Protein AF-A0A699UGS7-F1 (afdb_monomer)

Sequence (107 aa):
MAARAEGNAAEQNGNQIRCYNCRGVGHYARNCTVRPRRKDAAYLQTQLLIAQKEEARIQLQYTELLEPIPESHQVSQNNNDVISEDTSVEQGGETVEQHPTNFEETR

Structure (mmCIF, N/CA/C/O backbone):
data_AF-A0A699UGS7-F1
#
_entry.id   AF-A0A699UGS7-F1
#
loop_
_atom_site.group_PDB
_atom_site.id
_atom_site.type_symbol
_atom_site.label_atom_id
_atom_site.label_alt_id
_atom_site.label_comp_id
_atom_site.label_asym_id
_atom_site.label_entity_id
_atom_site.label_seq_id
_atom_site.pdbx_PDB_ins_code
_atom_site.Cartn_x
_atom_site.Cartn_y
_atom_site.Cartn_z
_atom_site.occupancy
_atom_site.B_iso_or_equiv
_atom_site.auth_seq_id
_atom_site.auth_comp_id
_atom_site.auth_asym_id
_atom_site.auth_atom_id
_atom_site.pdbx_PDB_model_num
ATOM 1 N N . MET A 1 1 ? 58.272 -11.189 2.547 1.00 41.91 1 MET A N 1
ATOM 2 C CA . MET A 1 1 ? 56.925 -11.801 2.545 1.00 41.91 1 MET A CA 1
ATOM 3 C C . MET A 1 1 ? 55.907 -10.683 2.429 1.00 41.91 1 MET A C 1
ATOM 5 O O . MET A 1 1 ? 55.789 -9.902 3.360 1.00 41.91 1 MET A O 1
ATOM 9 N N . ALA A 1 2 ? 55.259 -10.537 1.272 1.00 40.84 2 ALA A N 1
ATOM 10 C CA . ALA A 1 2 ? 54.208 -9.541 1.085 1.00 40.84 2 ALA A CA 1
ATOM 11 C C . ALA A 1 2 ? 52.888 -10.117 1.614 1.00 40.84 2 ALA A C 1
ATOM 13 O O . ALA A 1 2 ? 52.435 -11.157 1.134 1.00 40.84 2 ALA A O 1
ATOM 14 N N . ALA A 1 3 ? 52.315 -9.475 2.631 1.00 56.62 3 ALA A N 1
ATOM 15 C CA . ALA A 1 3 ? 50.996 -9.815 3.144 1.00 56.62 3 ALA A CA 1
ATOM 16 C C . ALA A 1 3 ? 49.949 -9.517 2.062 1.00 56.62 3 ALA A C 1
ATOM 18 O O . ALA A 1 3 ? 49.869 -8.396 1.559 1.00 56.62 3 ALA A O 1
ATOM 19 N N . ARG A 1 4 ? 49.163 -10.527 1.680 1.00 54.88 4 ARG A N 1
ATOM 20 C CA . ARG A 1 4 ? 47.995 -10.330 0.820 1.00 54.88 4 ARG A CA 1
ATOM 21 C C . ARG A 1 4 ? 46.882 -9.719 1.666 1.00 54.88 4 ARG A C 1
ATOM 23 O O . ARG A 1 4 ? 46.363 -10.374 2.563 1.00 54.88 4 ARG A O 1
ATOM 30 N N . ALA A 1 5 ? 46.527 -8.469 1.383 1.00 61.81 5 ALA A N 1
ATOM 31 C CA . ALA A 1 5 ? 45.250 -7.912 1.802 1.00 61.81 5 ALA A CA 1
ATOM 32 C C . ALA A 1 5 ? 44.180 -8.433 0.833 1.00 61.81 5 ALA A C 1
ATOM 34 O O . ALA A 1 5 ? 43.926 -7.838 -0.213 1.00 61.81 5 ALA A O 1
ATOM 35 N N . GLU A 1 6 ? 43.605 -9.591 1.149 1.00 57.25 6 GLU A N 1
ATOM 36 C CA . GLU A 1 6 ? 42.428 -10.101 0.452 1.00 57.25 6 GLU 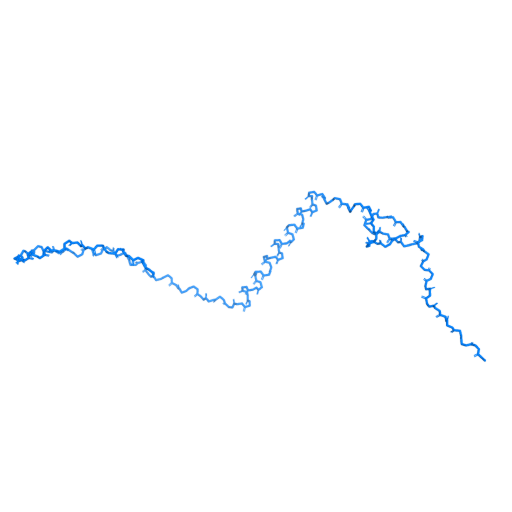A CA 1
ATOM 37 C C . GLU A 1 6 ? 41.223 -9.297 0.940 1.00 57.25 6 GLU A C 1
ATOM 39 O O . GLU A 1 6 ? 40.663 -9.526 2.012 1.00 57.25 6 GLU A O 1
ATOM 44 N N . GLY A 1 7 ? 40.876 -8.259 0.179 1.00 55.69 7 GLY A N 1
ATOM 45 C CA . GLY A 1 7 ? 39.609 -7.574 0.354 1.00 55.69 7 GLY A CA 1
ATOM 46 C C . GLY A 1 7 ? 38.479 -8.578 0.151 1.00 55.69 7 GLY A C 1
ATOM 47 O O . GLY A 1 7 ? 38.422 -9.242 -0.881 1.00 55.69 7 GLY A O 1
ATOM 48 N N . ASN A 1 8 ? 37.561 -8.656 1.114 1.00 62.12 8 ASN A N 1
ATOM 49 C CA . ASN A 1 8 ? 36.287 -9.365 0.987 1.00 62.12 8 ASN A CA 1
ATOM 50 C C . ASN A 1 8 ? 35.375 -8.610 0.007 1.00 62.12 8 ASN A C 1
ATOM 52 O O . ASN A 1 8 ? 34.294 -8.144 0.365 1.00 62.12 8 ASN A O 1
ATOM 56 N N . ALA A 1 9 ? 35.817 -8.430 -1.234 1.00 57.53 9 ALA A N 1
ATOM 57 C CA . ALA A 1 9 ? 34.933 -8.093 -2.325 1.00 57.53 9 ALA A CA 1
ATOM 58 C C . ALA A 1 9 ? 34.179 -9.381 -2.647 1.00 57.53 9 ALA A C 1
ATOM 60 O O . ALA A 1 9 ? 34.515 -10.094 -3.588 1.00 57.53 9 ALA A O 1
ATOM 61 N N . ALA A 1 10 ? 33.173 -9.701 -1.820 1.00 57.53 10 ALA A N 1
ATOM 62 C CA . ALA A 1 10 ? 32.069 -10.511 -2.293 1.00 57.53 10 ALA A CA 1
ATOM 63 C C . ALA A 1 10 ? 31.658 -9.845 -3.599 1.00 57.53 10 ALA A C 1
ATOM 65 O O . ALA A 1 10 ? 31.260 -8.677 -3.601 1.00 57.53 10 ALA A O 1
ATOM 66 N N . GLU A 1 11 ? 31.907 -10.551 -4.689 1.00 56.03 11 GLU A N 1
ATOM 67 C CA . GLU A 1 11 ? 31.634 -10.165 -6.055 1.00 56.03 11 GLU A CA 1
ATOM 68 C C . GLU A 1 11 ? 30.111 -10.072 -6.170 1.00 56.03 11 GLU A C 1
ATOM 70 O O . GLU A 1 11 ? 29.439 -10.954 -6.683 1.00 56.03 11 GLU A O 1
ATOM 75 N N . GLN A 1 12 ? 29.531 -9.036 -5.561 1.00 62.41 12 GLN A N 1
ATOM 76 C CA . GLN A 1 12 ? 28.138 -8.665 -5.690 1.00 62.41 12 GLN A CA 1
ATOM 77 C C . GLN A 1 12 ? 28.067 -8.077 -7.087 1.00 62.41 12 GLN A C 1
ATOM 79 O O . GLN A 1 12 ? 28.124 -6.863 -7.278 1.00 62.41 12 GLN A O 1
ATOM 84 N N . ASN A 1 13 ? 28.056 -8.968 -8.073 1.00 64.38 13 ASN A N 1
ATOM 85 C CA . ASN A 1 13 ? 27.673 -8.716 -9.440 1.00 64.38 13 ASN A CA 1
ATOM 86 C C . ASN A 1 13 ? 26.444 -7.808 -9.360 1.00 64.38 13 ASN A C 1
ATOM 88 O O . ASN A 1 13 ? 25.351 -8.257 -9.027 1.00 64.38 13 ASN A O 1
ATOM 92 N N . GLY A 1 14 ? 26.637 -6.500 -9.585 1.00 62.28 14 GLY A N 1
ATOM 93 C CA . GLY A 1 14 ? 25.580 -5.495 -9.423 1.00 62.28 14 GLY A CA 1
ATOM 94 C C . GLY A 1 14 ? 24.331 -5.901 -10.202 1.00 62.28 14 GLY A C 1
ATOM 95 O O . GLY A 1 14 ? 23.212 -5.745 -9.726 1.00 62.28 14 GLY A O 1
ATOM 96 N N . ASN A 1 15 ? 24.549 -6.589 -11.325 1.00 67.69 15 ASN A N 1
ATOM 97 C CA . ASN A 1 15 ? 23.557 -7.194 -12.207 1.00 67.69 15 ASN A CA 1
ATOM 98 C C . ASN A 1 15 ? 22.677 -8.285 -11.555 1.00 67.69 15 ASN A C 1
ATOM 100 O O . ASN A 1 15 ? 21.608 -8.573 -12.085 1.00 67.69 15 ASN A O 1
ATOM 104 N N . GLN A 1 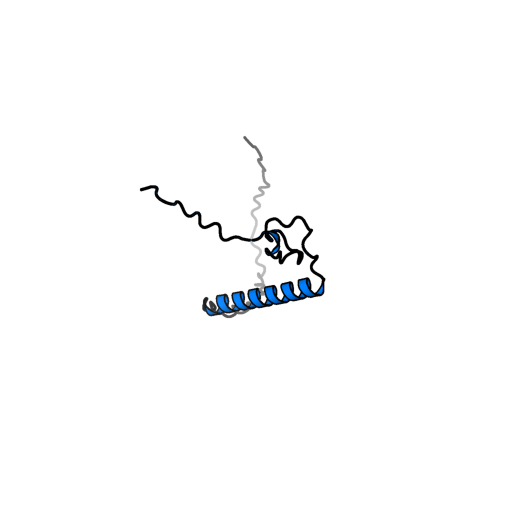16 ? 23.079 -8.887 -10.430 1.00 77.75 16 GLN A N 1
ATOM 105 C CA . GLN A 1 16 ? 22.291 -9.866 -9.666 1.00 77.75 16 GLN A CA 1
ATOM 106 C C . GLN A 1 16 ? 21.523 -9.237 -8.489 1.00 77.75 16 GLN A C 1
ATOM 108 O O . GLN A 1 16 ? 20.577 -9.850 -7.986 1.00 77.75 16 GLN A O 1
ATOM 113 N N . ILE A 1 17 ? 21.858 -8.011 -8.064 1.00 87.19 17 ILE A N 1
ATOM 114 C CA . ILE A 1 17 ? 21.177 -7.348 -6.940 1.00 87.19 17 ILE A CA 1
ATOM 115 C C . ILE A 1 17 ? 19.724 -7.061 -7.331 1.00 87.19 17 ILE A C 1
ATOM 117 O O . ILE A 1 17 ? 19.459 -6.206 -8.176 1.00 87.19 17 ILE A O 1
ATOM 121 N N . ARG A 1 18 ? 18.777 -7.775 -6.710 1.00 89.94 18 ARG A N 1
ATOM 122 C CA . ARG A 1 18 ? 17.334 -7.600 -6.927 1.00 89.94 18 ARG A CA 1
ATOM 123 C C . ARG A 1 18 ? 16.782 -6.463 -6.070 1.00 89.94 18 ARG A C 1
ATOM 125 O O . ARG A 1 18 ? 16.956 -6.435 -4.853 1.00 89.94 18 ARG A O 1
ATOM 132 N N . CYS A 1 19 ? 16.029 -5.572 -6.699 1.00 90.62 19 CYS A N 1
ATOM 133 C CA . CYS A 1 19 ? 15.268 -4.528 -6.035 1.00 90.62 19 CYS A CA 1
ATOM 134 C C . CYS A 1 19 ? 13.821 -4.980 -5.822 1.00 90.62 19 CYS A C 1
ATOM 136 O O . CYS A 1 19 ? 13.051 -5.103 -6.772 1.00 90.62 19 CYS A O 1
ATOM 138 N N . TYR A 1 20 ? 13.411 -5.176 -4.570 1.00 87.12 20 TYR A N 1
ATOM 139 C CA . TYR A 1 20 ? 12.044 -5.607 -4.244 1.00 87.12 20 TYR A CA 1
ATOM 140 C C . TYR A 1 20 ? 10.989 -4.508 -4.449 1.00 87.12 20 TYR A C 1
ATOM 142 O O . TYR A 1 20 ? 9.819 -4.817 -4.666 1.00 87.12 20 TYR A O 1
ATOM 150 N N . ASN A 1 21 ? 11.402 -3.235 -4.453 1.00 87.81 21 ASN A N 1
ATOM 151 C CA . ASN A 1 21 ? 10.495 -2.097 -4.629 1.00 87.81 21 ASN A CA 1
ATOM 152 C C . ASN A 1 21 ? 9.953 -2.007 -6.065 1.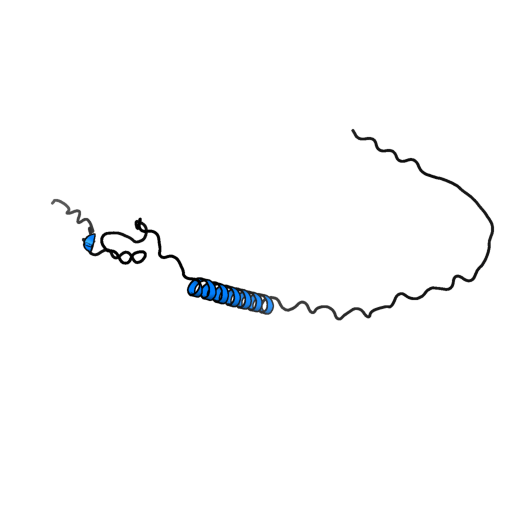00 87.81 21 ASN A C 1
ATOM 154 O O . ASN A 1 21 ? 8.764 -1.755 -6.260 1.00 87.81 21 ASN A O 1
ATOM 158 N N . CYS A 1 22 ? 10.807 -2.239 -7.070 1.00 88.12 22 CYS A N 1
ATOM 159 C CA . CYS A 1 22 ? 10.435 -2.160 -8.489 1.00 88.12 22 CYS A CA 1
ATOM 160 C C . CYS A 1 22 ? 10.523 -3.495 -9.245 1.00 88.12 22 CYS A C 1
ATOM 162 O O . CYS A 1 22 ? 10.126 -3.555 -10.405 1.00 88.12 22 CYS A O 1
ATOM 164 N N . ARG A 1 23 ? 11.003 -4.566 -8.596 1.00 89.00 23 ARG A N 1
ATOM 165 C CA . ARG A 1 23 ? 11.328 -5.876 -9.199 1.00 89.00 23 ARG A CA 1
ATOM 166 C C . ARG A 1 23 ? 12.439 -5.824 -10.261 1.00 89.00 23 ARG A C 1
ATOM 168 O O . ARG A 1 23 ? 12.554 -6.745 -11.062 1.00 89.00 23 ARG A O 1
ATOM 175 N N . GLY A 1 24 ? 13.247 -4.763 -10.268 1.00 89.00 24 GLY A N 1
ATOM 176 C CA . GLY A 1 24 ? 14.410 -4.613 -11.146 1.00 89.00 24 GLY A CA 1
ATOM 177 C C . GLY A 1 24 ? 15.664 -5.304 -10.606 1.00 89.00 24 GLY A C 1
ATOM 178 O O . GLY A 1 24 ? 15.687 -5.776 -9.470 1.00 89.00 24 GLY A O 1
ATOM 179 N N . VAL A 1 25 ? 16.720 -5.330 -11.417 1.00 91.31 25 VAL A N 1
ATOM 180 C CA . VAL A 1 25 ? 18.069 -5.770 -11.021 1.00 91.31 25 VAL A CA 1
ATOM 181 C C . VAL A 1 25 ? 19.055 -4.593 -11.080 1.00 91.31 25 VAL A C 1
ATOM 183 O O . VAL A 1 25 ? 18.677 -3.504 -11.519 1.00 91.31 25 VAL A O 1
ATOM 186 N N . GLY A 1 26 ? 20.300 -4.757 -10.628 1.00 90.31 26 GLY A N 1
ATOM 187 C CA . GLY A 1 26 ? 21.331 -3.717 -10.760 1.00 90.31 26 GLY A CA 1
ATOM 188 C C . GLY A 1 26 ? 21.535 -2.833 -9.527 1.00 90.31 26 GLY A C 1
ATOM 189 O O . GLY A 1 26 ? 22.518 -2.101 -9.467 1.00 90.31 26 GLY A O 1
ATOM 190 N N . HIS A 1 27 ? 20.607 -2.836 -8.562 1.00 91.06 27 HIS A N 1
ATOM 191 C CA . HIS A 1 27 ? 20.598 -1.844 -7.482 1.00 91.06 27 HIS A CA 1
ATOM 192 C C . HIS A 1 27 ? 19.885 -2.317 -6.212 1.00 91.06 27 HIS A C 1
ATOM 194 O O . HIS A 1 27 ? 18.938 -3.102 -6.246 1.00 91.06 27 HIS A O 1
ATOM 200 N N . TYR A 1 28 ? 20.303 -1.760 -5.074 1.00 88.81 28 TYR A N 1
ATOM 201 C CA . TYR A 1 28 ? 19.621 -1.955 -3.797 1.00 88.81 28 TYR A CA 1
ATOM 202 C C . TYR A 1 28 ? 18.265 -1.246 -3.765 1.00 88.81 28 TYR A C 1
ATOM 204 O O . TYR A 1 28 ? 18.125 -0.137 -4.277 1.00 88.81 28 TYR A O 1
ATOM 212 N N . ALA A 1 29 ? 17.301 -1.821 -3.040 1.00 89.38 29 ALA A N 1
ATOM 213 C CA . ALA A 1 29 ? 15.980 -1.223 -2.837 1.00 89.38 29 ALA A CA 1
ATOM 214 C C . ALA A 1 29 ? 16.035 0.208 -2.260 1.00 89.38 29 ALA A C 1
ATOM 216 O O . ALA A 1 29 ? 15.258 1.060 -2.686 1.00 89.38 29 ALA A O 1
ATOM 217 N N . ARG A 1 30 ? 16.996 0.495 -1.364 1.00 89.25 30 ARG A N 1
ATOM 218 C CA . ARG A 1 30 ? 17.242 1.843 -0.805 1.00 89.25 30 ARG A CA 1
ATOM 219 C C . ARG A 1 30 ? 17.694 2.886 -1.838 1.00 89.25 30 ARG A C 1
ATOM 221 O O . ARG A 1 30 ? 17.479 4.068 -1.624 1.00 89.25 30 ARG A O 1
ATOM 228 N N . ASN A 1 31 ? 18.287 2.444 -2.948 1.00 91.19 31 ASN A N 1
ATOM 229 C CA . ASN A 1 31 ? 18.757 3.300 -4.044 1.00 91.19 31 ASN A CA 1
ATOM 230 C C . ASN A 1 31 ? 17.758 3.320 -5.215 1.00 91.19 31 ASN A C 1
ATOM 232 O O . ASN A 1 31 ? 18.087 3.788 -6.303 1.00 91.19 31 ASN A O 1
ATOM 236 N N . CYS A 1 32 ? 16.562 2.749 -5.041 1.00 89.62 32 CYS A N 1
ATOM 237 C CA . CYS A 1 32 ? 15.569 2.687 -6.100 1.00 89.62 32 CYS A CA 1
ATOM 238 C C . CYS A 1 32 ? 14.976 4.077 -6.351 1.00 89.62 32 CYS A C 1
ATOM 240 O O . CYS A 1 32 ? 14.341 4.656 -5.473 1.00 89.62 32 CYS A O 1
ATOM 242 N N . THR A 1 33 ? 15.155 4.590 -7.565 1.00 89.56 33 THR A N 1
ATOM 243 C CA . THR A 1 33 ? 14.585 5.872 -8.007 1.00 89.56 33 THR A CA 1
ATOM 244 C C . THR A 1 33 ? 13.187 5.718 -8.606 1.00 89.56 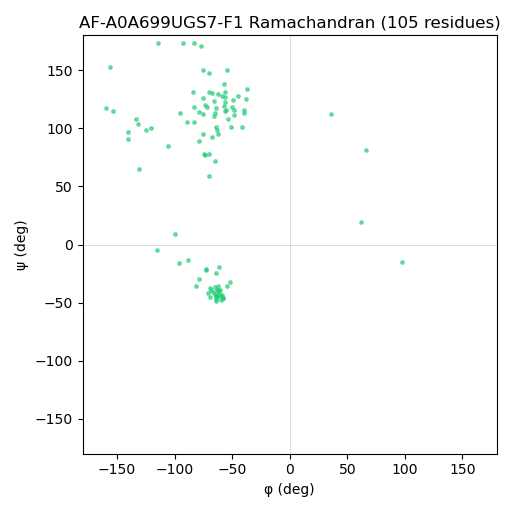33 THR A C 1
ATOM 246 O O . THR A 1 33 ? 12.470 6.702 -8.785 1.00 89.56 33 THR A O 1
ATOM 249 N N . VAL A 1 34 ? 12.771 4.481 -8.903 1.00 89.62 34 VAL A N 1
ATOM 250 C CA . VAL A 1 34 ? 11.418 4.185 -9.375 1.00 89.62 34 VAL A CA 1
ATOM 251 C C . VAL A 1 34 ? 10.441 4.445 -8.239 1.00 89.62 34 VAL A C 1
ATOM 253 O O . VAL A 1 34 ? 10.614 3.946 -7.125 1.00 89.62 34 VAL A O 1
ATOM 256 N N . ARG A 1 35 ? 9.377 5.196 -8.533 1.00 81.69 35 ARG A N 1
ATOM 257 C CA . ARG A 1 35 ? 8.333 5.470 -7.551 1.00 81.69 35 ARG A CA 1
ATOM 258 C C . ARG A 1 35 ? 7.759 4.147 -7.018 1.00 81.69 35 ARG A C 1
ATOM 260 O O . ARG A 1 35 ? 7.332 3.319 -7.829 1.00 81.69 35 ARG A O 1
ATOM 267 N N . PRO A 1 36 ? 7.717 3.941 -5.687 1.00 76.75 36 PRO A N 1
ATOM 268 C CA . PRO A 1 36 ? 7.152 2.733 -5.104 1.00 76.75 36 PRO A CA 1
ATOM 269 C C . PRO A 1 36 ? 5.723 2.500 -5.585 1.00 76.75 36 PRO A C 1
ATOM 271 O O . PRO A 1 36 ? 4.989 3.450 -5.888 1.00 76.75 36 PRO A O 1
ATOM 274 N N . ARG A 1 37 ? 5.319 1.228 -5.651 1.00 81.00 37 ARG A N 1
ATOM 275 C CA . ARG A 1 37 ? 3.974 0.879 -6.110 1.00 81.00 37 ARG A CA 1
ATOM 276 C C . ARG A 1 37 ? 2.927 1.586 -5.261 1.00 81.00 37 ARG A C 1
ATOM 278 O O . ARG A 1 37 ? 2.986 1.558 -4.031 1.00 81.00 37 ARG A O 1
ATOM 285 N N . ARG A 1 38 ? 1.970 2.226 -5.938 1.00 82.81 38 ARG A N 1
ATOM 286 C CA . ARG A 1 38 ? 0.803 2.789 -5.266 1.00 82.81 38 ARG A CA 1
ATOM 287 C C . ARG A 1 38 ? 0.039 1.638 -4.621 1.00 82.81 38 ARG A C 1
ATOM 289 O O . ARG A 1 38 ? -0.214 0.629 -5.272 1.00 82.81 38 ARG A O 1
ATOM 296 N N . LYS A 1 39 ? -0.275 1.795 -3.340 1.00 90.06 39 LYS A N 1
ATOM 297 C CA . LYS A 1 39 ? -1.151 0.884 -2.607 1.00 90.06 39 LYS A CA 1
ATOM 298 C C . LYS A 1 39 ? -2.571 1.077 -3.136 1.00 90.06 39 LYS A C 1
ATOM 300 O O . LYS A 1 39 ? -3.002 2.220 -3.289 1.00 90.06 39 LYS A O 1
ATOM 305 N N . ASP A 1 40 ? -3.250 -0.014 -3.465 1.00 93.06 40 ASP A N 1
ATOM 306 C CA . ASP A 1 40 ? -4.656 0.034 -3.859 1.00 93.06 40 ASP A CA 1
ATOM 307 C C . ASP A 1 40 ? -5.570 0.208 -2.633 1.00 93.06 40 ASP A C 1
ATOM 309 O O . ASP A 1 40 ? -5.130 0.148 -1.479 1.00 93.06 40 ASP A O 1
ATOM 313 N N . ALA A 1 41 ? -6.855 0.457 -2.888 1.00 95.88 41 ALA A N 1
ATOM 314 C CA . ALA A 1 41 ? -7.837 0.655 -1.829 1.00 95.88 41 ALA A CA 1
ATOM 315 C C . ALA A 1 41 ? -8.007 -0.595 -0.949 1.00 95.88 41 ALA A C 1
ATOM 317 O O . ALA A 1 41 ? -8.169 -0.462 0.259 1.00 95.88 41 ALA A O 1
ATOM 318 N N . ALA A 1 42 ? -7.913 -1.799 -1.521 1.00 96.94 42 ALA A N 1
ATOM 319 C CA . ALA A 1 42 ? -8.082 -3.053 -0.787 1.00 96.94 42 ALA A CA 1
ATOM 320 C C . ALA A 1 42 ? -6.951 -3.283 0.229 1.00 96.94 42 ALA A C 1
ATOM 322 O O . ALA A 1 42 ? -7.198 -3.681 1.370 1.00 96.94 42 ALA A O 1
ATOM 323 N N . TYR A 1 43 ? -5.714 -2.973 -0.153 1.00 95.88 43 TYR A N 1
ATOM 324 C CA . TYR A 1 43 ? -4.554 -3.017 0.724 1.00 95.88 43 TYR A CA 1
ATOM 325 C C . TYR A 1 43 ? -4.685 -1.998 1.857 1.00 95.88 43 TYR A C 1
ATOM 327 O O . TYR A 1 43 ? -4.459 -2.335 3.018 1.00 95.88 43 TYR A O 1
ATOM 335 N N . LEU A 1 44 ? -5.071 -0.758 1.537 1.00 95.50 44 LEU A N 1
ATOM 336 C CA . LEU A 1 44 ? -5.260 0.283 2.550 1.00 95.50 44 LEU A CA 1
ATOM 337 C C . LEU A 1 44 ? -6.376 -0.091 3.532 1.00 95.50 44 LEU A C 1
ATOM 339 O O . LEU A 1 44 ? -6.178 0.015 4.739 1.00 95.50 44 LEU A O 1
ATOM 343 N N . GLN A 1 45 ? -7.495 -0.608 3.024 1.00 97.75 45 GLN A N 1
ATOM 344 C CA . GLN A 1 45 ? -8.608 -1.082 3.841 1.00 97.75 45 GLN A CA 1
ATOM 345 C C . GLN A 1 45 ? -8.177 -2.213 4.781 1.00 97.75 45 GLN A C 1
ATOM 347 O O . GLN A 1 45 ? -8.509 -2.204 5.965 1.00 97.75 45 GLN A O 1
ATOM 352 N N . THR A 1 46 ? -7.399 -3.169 4.272 1.00 97.75 46 THR A N 1
ATOM 353 C CA . THR A 1 46 ? -6.895 -4.293 5.071 1.00 97.75 46 THR A CA 1
ATOM 354 C C . THR A 1 46 ? -5.953 -3.809 6.173 1.00 97.75 46 THR A C 1
ATOM 356 O O . THR A 1 46 ? -6.089 -4.227 7.319 1.00 97.75 46 THR A O 1
ATOM 359 N N . GLN A 1 47 ? -5.039 -2.885 5.860 1.00 97.25 47 GLN A N 1
ATOM 360 C CA . GLN A 1 47 ? -4.129 -2.305 6.851 1.00 97.25 47 GLN A CA 1
ATOM 361 C C . GLN A 1 47 ? -4.873 -1.560 7.964 1.00 97.25 47 GLN A C 1
ATOM 363 O O . GLN A 1 47 ? -4.497 -1.693 9.125 1.00 97.25 47 GLN A O 1
ATOM 368 N N . LEU A 1 48 ? -5.928 -0.812 7.627 1.00 97.81 48 LEU A N 1
ATOM 369 C CA . LEU A 1 48 ? -6.763 -0.132 8.621 1.00 97.81 48 LEU A CA 1
ATOM 370 C C . LEU A 1 48 ? -7.461 -1.131 9.543 1.00 97.81 48 LEU A C 1
ATOM 372 O O . LEU A 1 48 ? -7.431 -0.966 10.758 1.00 97.81 48 LEU A O 1
ATOM 376 N N . LEU A 1 49 ? -8.036 -2.193 8.977 1.00 98.00 49 LEU A N 1
ATOM 377 C CA . LEU A 1 49 ? -8.702 -3.227 9.765 1.00 98.00 49 LEU A CA 1
ATOM 378 C C . LEU A 1 49 ? -7.729 -3.946 10.711 1.00 98.00 49 LEU A C 1
ATOM 380 O O . LEU A 1 49 ? -8.088 -4.256 11.844 1.00 98.00 49 LEU A O 1
ATOM 384 N N . ILE A 1 50 ? -6.503 -4.218 10.253 1.00 98.06 50 ILE A N 1
ATOM 385 C CA . ILE A 1 50 ? -5.4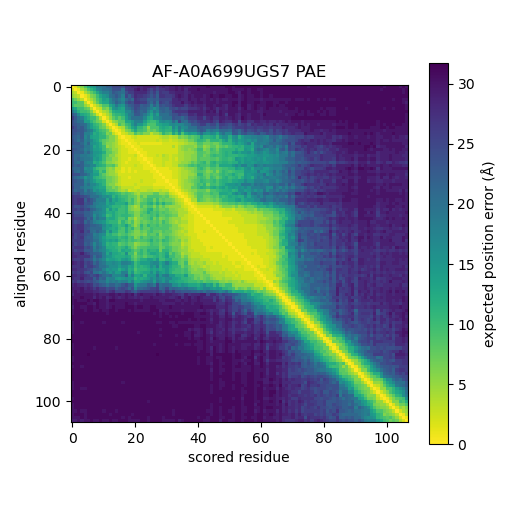56 -4.819 11.089 1.00 98.06 50 ILE A CA 1
ATOM 386 C C . ILE A 1 50 ? -5.083 -3.870 12.226 1.00 98.06 50 ILE A C 1
ATOM 388 O O . ILE A 1 50 ? -5.099 -4.298 13.375 1.00 98.06 50 ILE A O 1
ATOM 392 N N . ALA A 1 51 ? -4.832 -2.594 11.923 1.00 97.38 51 ALA A N 1
ATOM 393 C CA . ALA A 1 51 ? -4.500 -1.596 12.935 1.00 97.38 51 ALA A CA 1
ATOM 394 C C . ALA A 1 51 ? -5.606 -1.482 13.993 1.00 97.38 51 ALA A C 1
ATOM 396 O O . ALA A 1 51 ? -5.325 -1.564 15.177 1.00 97.38 51 ALA A O 1
ATOM 397 N N . GLN A 1 52 ? -6.875 -1.406 13.588 1.00 97.38 52 GLN A N 1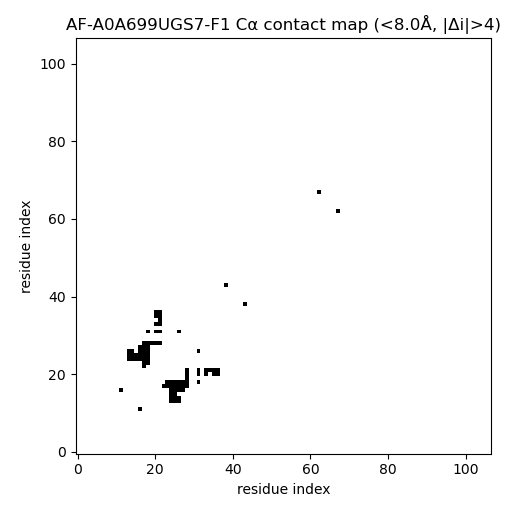
ATOM 398 C CA . GLN A 1 52 ? -8.001 -1.360 14.527 1.00 97.38 52 GLN A CA 1
ATOM 399 C C . GLN A 1 52 ? -8.082 -2.601 15.422 1.00 97.38 52 GLN A C 1
ATOM 401 O O . GLN A 1 52 ? -8.389 -2.489 16.605 1.00 97.38 52 GLN A O 1
ATOM 406 N N . LYS A 1 53 ? -7.813 -3.792 14.875 1.00 97.44 53 LYS A N 1
ATOM 407 C CA . LYS A 1 53 ? -7.789 -5.033 15.660 1.00 97.44 53 LYS A CA 1
ATOM 408 C C . LYS A 1 53 ? -6.612 -5.085 16.624 1.00 97.44 53 LYS A C 1
ATOM 410 O O . LYS A 1 53 ? -6.763 -5.613 17.719 1.00 97.44 53 LYS A O 1
ATOM 415 N N . GLU A 1 54 ? -5.457 -4.575 16.218 1.00 97.12 54 GLU A N 1
ATOM 416 C CA . GLU A 1 54 ? -4.277 -4.495 17.071 1.00 97.12 54 GLU A CA 1
ATOM 417 C C . GLU A 1 54 ? -4.483 -3.475 18.191 1.00 97.12 54 GLU A C 1
ATOM 419 O O . GLU A 1 54 ? -4.283 -3.821 19.347 1.00 97.12 54 GLU A O 1
ATOM 424 N N . GLU A 1 55 ? -5.020 -2.294 17.886 1.00 95.56 55 GLU A N 1
ATOM 425 C CA . GLU A 1 55 ? -5.435 -1.294 18.877 1.00 95.56 55 GLU A CA 1
ATOM 426 C C . GLU A 1 55 ? -6.472 -1.861 19.853 1.00 95.56 55 GLU A C 1
ATOM 428 O O . GLU A 1 55 ? -6.317 -1.731 21.062 1.00 95.56 55 GLU A O 1
ATOM 433 N N . ALA A 1 56 ? -7.503 -2.557 19.364 1.00 94.50 56 ALA A N 1
ATOM 434 C CA . ALA A 1 56 ? -8.491 -3.203 20.229 1.00 94.50 56 ALA A CA 1
ATOM 435 C C . ALA A 1 56 ? -7.859 -4.296 21.104 1.00 94.50 56 ALA A C 1
ATOM 437 O O . ALA A 1 56 ? -8.190 -4.422 22.280 1.00 94.50 56 ALA A O 1
ATOM 438 N N . ARG A 1 57 ? -6.918 -5.071 20.555 1.00 94.06 57 ARG A N 1
ATOM 439 C CA . ARG A 1 57 ? -6.168 -6.078 21.312 1.00 94.06 57 ARG A CA 1
ATOM 440 C C . ARG A 1 57 ? -5.287 -5.433 22.384 1.00 94.06 57 ARG A C 1
ATOM 442 O O . ARG A 1 57 ? -5.24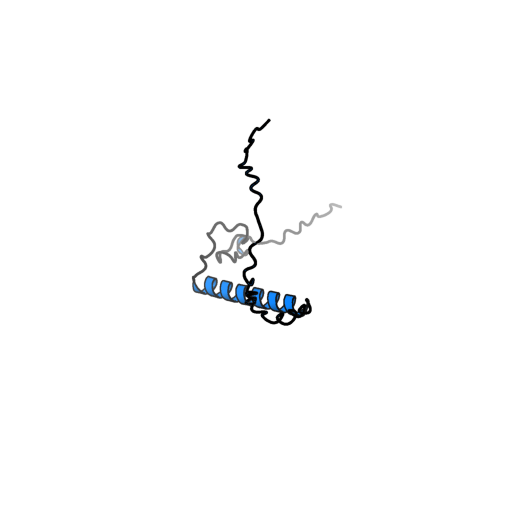3 -5.943 23.498 1.00 94.06 57 ARG A O 1
ATOM 449 N N . ILE A 1 58 ? -4.608 -4.335 22.061 1.00 94.69 58 ILE A N 1
ATOM 450 C CA . ILE A 1 58 ? -3.778 -3.570 22.997 1.00 94.69 58 ILE A CA 1
ATOM 451 C C . ILE A 1 58 ? -4.654 -2.972 24.102 1.00 94.69 58 ILE A C 1
ATOM 453 O O . ILE A 1 58 ? -4.304 -3.088 25.273 1.00 94.69 58 ILE A O 1
ATOM 457 N N . GLN A 1 59 ? -5.813 -2.402 23.758 1.00 92.38 59 GLN A N 1
ATOM 458 C CA . GLN A 1 59 ? -6.771 -1.888 24.738 1.00 92.38 59 GLN A CA 1
ATOM 459 C C . GLN A 1 59 ? -7.261 -2.984 25.683 1.00 92.38 59 GLN A C 1
ATOM 461 O O . GLN A 1 59 ? -7.210 -2.792 26.892 1.00 92.38 59 GLN A O 1
ATOM 466 N N . LEU A 1 60 ? -7.657 -4.148 25.158 1.00 88.88 60 LEU A N 1
ATOM 467 C CA . LEU A 1 60 ? -8.064 -5.284 25.989 1.00 88.88 60 LEU A CA 1
ATOM 468 C C . LEU A 1 60 ? -6.942 -5.732 26.933 1.00 88.88 60 LEU A C 1
ATOM 470 O O . LEU A 1 60 ? -7.180 -5.951 28.117 1.00 88.88 60 LEU A O 1
ATOM 474 N N . GLN A 1 61 ? -5.708 -5.804 26.432 1.00 89.81 61 GLN A N 1
ATOM 475 C CA . GLN A 1 61 ? -4.554 -6.166 27.248 1.00 89.81 61 GLN A CA 1
ATOM 476 C C . GLN A 1 61 ? -4.272 -5.126 28.345 1.00 89.81 61 GLN A C 1
ATOM 478 O O . GLN A 1 61 ? -3.918 -5.489 29.460 1.00 89.81 61 GLN A O 1
ATOM 483 N N . TYR A 1 62 ? -4.470 -3.836 28.070 1.00 77.19 62 TYR A N 1
ATOM 484 C CA . TYR A 1 62 ? -4.343 -2.773 29.069 1.00 77.19 62 TYR A CA 1
ATOM 485 C C . TYR A 1 62 ? -5.455 -2.834 30.129 1.00 77.19 62 TYR A C 1
ATOM 487 O O . TYR A 1 62 ? -5.163 -2.669 31.309 1.00 77.19 62 TYR A O 1
ATOM 495 N N . THR A 1 63 ? -6.698 -3.141 29.737 1.00 77.06 63 THR A N 1
ATOM 496 C CA . THR A 1 63 ? -7.828 -3.328 30.671 1.00 77.06 63 THR A CA 1
ATOM 497 C C . THR A 1 63 ? -7.761 -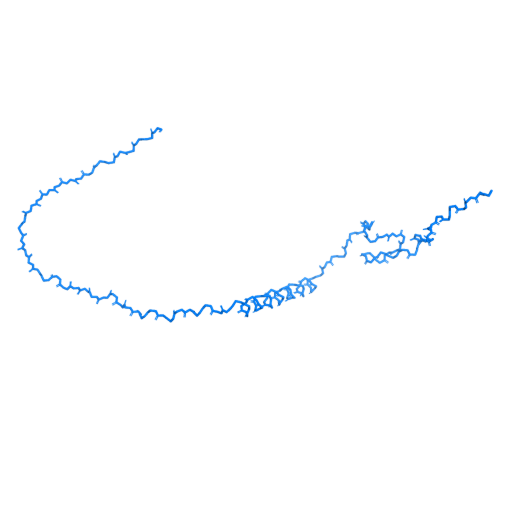4.619 31.485 1.00 77.06 63 THR A C 1
ATOM 499 O O . THR A 1 63 ? -8.419 -4.716 32.509 1.00 77.06 63 THR A O 1
ATOM 502 N N . GLU A 1 64 ? -7.018 -5.629 31.031 1.00 79.81 64 GLU A N 1
ATOM 503 C CA . GLU A 1 64 ? -6.776 -6.851 31.809 1.00 79.81 64 GLU A CA 1
ATOM 504 C C . GLU A 1 64 ? -5.647 -6.644 32.830 1.00 79.81 64 GLU A C 1
ATOM 506 O O . GLU A 1 64 ? -5.699 -7.174 33.936 1.00 79.81 64 GLU A O 1
ATOM 511 N N . LEU A 1 65 ? -4.627 -5.857 32.469 1.00 74.19 65 LEU A N 1
ATOM 512 C CA . LEU A 1 65 ? -3.489 -5.546 33.341 1.00 74.19 65 LEU A CA 1
ATOM 513 C C . LEU A 1 65 ? -3.803 -4.470 34.387 1.00 74.19 65 LEU A C 1
ATOM 515 O O . LEU A 1 65 ? -3.208 -4.470 35.463 1.00 74.19 65 LEU A O 1
ATOM 519 N N . LEU A 1 66 ? -4.706 -3.546 34.074 1.00 66.25 66 LEU A N 1
ATOM 520 C CA . LEU A 1 66 ? -5.314 -2.666 35.058 1.00 66.25 66 LEU A CA 1
ATOM 521 C C . LEU A 1 66 ? -6.557 -3.366 35.586 1.00 66.25 66 LEU A C 1
ATOM 523 O O . LEU A 1 66 ? -7.558 -3.412 34.880 1.00 66.25 66 LEU A O 1
ATOM 527 N N . GLU A 1 67 ? -6.516 -3.893 36.812 1.00 64.19 67 GLU A N 1
ATOM 528 C CA . GLU A 1 67 ? -7.752 -4.284 37.493 1.00 64.19 67 GLU A CA 1
ATOM 529 C C . GLU A 1 67 ? -8.779 -3.154 37.316 1.00 64.19 67 GLU A C 1
ATOM 531 O O . GLU A 1 67 ? -8.437 -1.990 37.574 1.00 64.19 67 GLU A O 1
ATOM 536 N N . PRO A 1 68 ? -10.006 -3.448 36.847 1.00 64.19 68 PRO A N 1
ATOM 537 C CA . PRO A 1 68 ? -11.035 -2.433 36.783 1.00 64.19 68 PRO A CA 1
ATOM 538 C C . PRO A 1 68 ? -11.174 -1.864 38.189 1.00 64.19 68 PRO A C 1
ATOM 540 O O . PRO A 1 68 ? -11.560 -2.591 39.104 1.00 64.19 68 PRO A O 1
ATOM 543 N N . ILE A 1 69 ? -10.856 -0.580 38.382 1.00 61.78 69 ILE A N 1
ATOM 544 C CA . ILE A 1 69 ? -11.366 0.137 39.548 1.00 61.78 69 ILE A CA 1
ATOM 545 C C . ILE A 1 69 ? -12.877 -0.028 39.417 1.00 61.78 69 ILE A C 1
ATOM 547 O O . ILE A 1 69 ? -13.421 0.432 38.408 1.00 61.78 69 ILE A O 1
ATOM 551 N N . PRO A 1 70 ? -13.554 -0.738 40.339 1.00 60.31 70 PRO A N 1
ATOM 552 C CA . PRO A 1 70 ? -14.988 -0.898 40.230 1.00 60.31 70 PRO A CA 1
ATOM 553 C C . PRO A 1 70 ? -15.566 0.509 40.181 1.00 60.31 70 PRO A C 1
ATOM 555 O O . PRO A 1 70 ? -15.302 1.305 41.087 1.00 60.31 70 PRO A O 1
ATOM 558 N N . GLU A 1 71 ? -16.305 0.835 39.120 1.00 59.34 71 GLU A N 1
ATOM 559 C CA . GLU A 1 71 ? -17.170 2.005 39.148 1.00 59.34 71 GLU A CA 1
ATOM 560 C C . GLU A 1 71 ? -18.036 1.833 40.391 1.00 59.34 71 GLU A C 1
ATOM 562 O O . GLU A 1 71 ? -18.855 0.915 40.485 1.00 59.34 71 GLU A O 1
ATOM 567 N N . SER A 1 72 ? -17.748 2.647 41.409 1.00 59.09 72 SER A N 1
ATOM 568 C CA . SER A 1 72 ? -18.533 2.695 42.627 1.00 59.09 72 SER A CA 1
ATOM 569 C C . SER A 1 72 ? -19.982 2.835 42.199 1.00 59.09 72 SER A C 1
ATOM 571 O O . SER A 1 72 ? -20.340 3.804 41.529 1.00 59.09 72 SER A O 1
ATOM 573 N N . HIS A 1 73 ? -20.775 1.832 42.569 1.00 57.06 73 HIS A N 1
ATOM 574 C CA . HIS A 1 73 ? -22.205 1.754 42.341 1.00 57.06 73 HIS A CA 1
ATOM 575 C C . HIS A 1 73 ? -22.855 3.127 42.497 1.00 57.06 73 HIS A C 1
ATOM 577 O O . HIS A 1 73 ? -22.569 3.858 43.449 1.00 57.06 73 HIS A O 1
ATOM 583 N N . GLN A 1 74 ? -23.708 3.445 41.526 1.00 58.16 74 GLN A N 1
ATOM 584 C CA . GLN A 1 74 ? -24.459 4.685 41.420 1.00 58.16 74 GLN A CA 1
ATOM 585 C C . GLN A 1 74 ? -24.961 5.128 42.796 1.00 58.16 74 GLN A C 1
ATOM 587 O O . GLN A 1 74 ? -25.759 4.437 43.434 1.00 58.16 74 GLN A O 1
ATOM 592 N N . VAL A 1 75 ? -24.475 6.283 43.254 1.00 50.12 75 VAL A N 1
ATOM 593 C CA . VAL A 1 75 ? -25.080 6.983 44.385 1.00 50.12 75 VAL A CA 1
ATOM 594 C C . VAL A 1 75 ? -26.534 7.213 43.996 1.00 50.12 75 VAL A C 1
ATOM 596 O O . VAL A 1 75 ? -26.806 7.813 42.956 1.00 50.12 75 VAL A O 1
ATOM 599 N N . SER A 1 76 ? -27.446 6.653 44.796 1.00 53.88 76 SER A N 1
ATOM 600 C CA . SER A 1 76 ? -28.893 6.800 44.652 1.00 53.88 76 SER A CA 1
ATOM 601 C C . SER A 1 76 ? -29.231 8.221 44.221 1.00 53.88 76 SER A C 1
ATOM 603 O O . SER A 1 76 ? -28.852 9.172 44.905 1.00 53.88 76 SER A O 1
ATOM 605 N N . GLN A 1 77 ? -29.962 8.344 43.113 1.00 57.03 77 GLN A N 1
ATOM 606 C 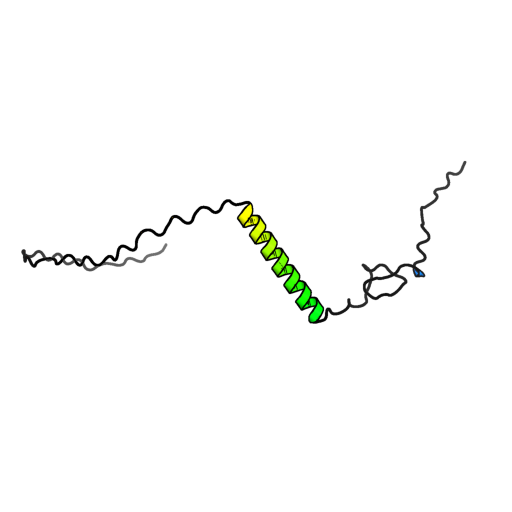CA . GLN A 1 77 ? -30.619 9.578 42.702 1.00 57.03 77 GLN A CA 1
ATOM 607 C C . GLN A 1 77 ? -31.435 10.096 43.893 1.00 57.03 77 GLN A C 1
ATOM 609 O O . GLN A 1 77 ? -32.500 9.564 44.201 1.00 57.03 77 GLN A O 1
ATOM 614 N N . ASN A 1 78 ? -30.914 11.091 44.614 1.00 56.59 78 ASN A N 1
ATOM 615 C CA . ASN A 1 78 ? -31.753 11.906 45.470 1.00 56.59 78 ASN A CA 1
ATOM 616 C C . ASN A 1 78 ? -32.362 12.963 44.556 1.00 56.59 78 ASN A C 1
ATOM 618 O O . ASN A 1 78 ? -31.706 13.871 44.055 1.00 56.59 78 ASN A O 1
ATOM 622 N N . ASN A 1 79 ? -33.637 12.775 44.248 1.00 55.12 79 ASN A N 1
ATOM 623 C CA . ASN A 1 79 ? -34.421 13.847 43.675 1.00 55.12 79 ASN A CA 1
ATOM 624 C C . ASN A 1 79 ? -34.465 14.929 44.755 1.00 55.12 79 ASN A C 1
ATOM 626 O O . ASN A 1 79 ? -35.174 14.787 45.751 1.00 55.12 79 ASN A O 1
ATOM 630 N N . ASN A 1 80 ? -33.638 15.959 44.599 1.00 61.75 80 ASN A N 1
ATOM 631 C CA . ASN A 1 80 ? -33.752 17.187 45.366 1.00 61.75 80 ASN A CA 1
ATOM 632 C C . ASN A 1 80 ? -35.014 17.900 44.886 1.00 61.75 80 ASN A C 1
ATOM 634 O O . ASN A 1 80 ? -34.946 18.822 44.081 1.00 61.75 80 ASN A O 1
ATOM 638 N N . ASP A 1 81 ? -36.158 17.421 45.357 1.00 62.78 81 ASP A N 1
ATOM 639 C CA . ASP A 1 81 ? -37.398 18.180 45.366 1.00 62.78 81 ASP A CA 1
ATOM 640 C C . ASP A 1 81 ? -38.005 18.075 46.765 1.00 62.78 81 ASP A C 1
ATOM 642 O O . ASP A 1 81 ? -39.027 17.444 47.014 1.00 62.78 81 ASP A O 1
ATOM 646 N N . VAL A 1 82 ? -37.280 18.641 47.728 1.00 56.66 82 VAL A N 1
ATOM 647 C CA . VAL A 1 82 ? -37.895 19.156 48.947 1.00 56.66 82 VAL A CA 1
ATOM 648 C C . VAL A 1 82 ? -37.872 20.665 48.781 1.00 56.66 82 VAL A C 1
ATOM 650 O O . VAL A 1 82 ? -36.947 21.355 49.204 1.00 56.66 82 VAL A O 1
ATOM 653 N N . ILE A 1 83 ? -38.892 21.168 48.090 1.00 60.03 83 ILE A N 1
ATOM 654 C CA . ILE A 1 83 ? -39.397 22.511 48.340 1.00 60.03 83 ILE A CA 1
ATOM 655 C C . ILE A 1 83 ? -39.898 22.460 49.785 1.00 60.03 83 ILE A C 1
ATOM 657 O O . ILE A 1 83 ? -40.991 21.970 50.058 1.00 60.03 83 ILE A O 1
ATOM 661 N N . SER A 1 84 ? -39.054 22.872 50.730 1.00 62.41 84 SER A N 1
ATOM 662 C CA . SER A 1 84 ? -39.534 23.204 52.066 1.00 62.41 84 SER A CA 1
ATOM 663 C C . SER A 1 84 ? -40.442 24.409 51.895 1.00 62.41 84 SER A C 1
ATOM 665 O O . SER A 1 84 ? -40.002 25.476 51.474 1.00 62.41 84 SER A O 1
ATOM 667 N N . GLU A 1 85 ? -41.727 24.207 52.147 1.00 58.75 85 GLU A N 1
ATOM 668 C CA . GLU A 1 85 ? -42.706 25.277 52.180 1.00 58.75 85 GLU A CA 1
ATOM 669 C C . GLU A 1 85 ? -42.316 26.216 53.327 1.00 58.75 85 GLU A C 1
ATOM 671 O O . GLU A 1 85 ? -42.573 25.918 54.494 1.00 58.75 85 GLU A O 1
ATOM 676 N N . ASP A 1 86 ? -41.644 27.327 53.014 1.00 49.34 86 ASP A N 1
ATOM 677 C CA . ASP A 1 86 ? -41.457 28.411 53.971 1.00 49.34 86 ASP A CA 1
ATOM 678 C C . ASP A 1 86 ? -42.832 29.027 54.221 1.00 49.34 86 ASP A C 1
ATOM 680 O O . ASP A 1 86 ? -43.336 29.888 53.497 1.00 49.34 86 ASP A O 1
ATOM 684 N N . THR A 1 87 ? -43.473 28.506 55.263 1.00 54.53 87 THR A N 1
ATOM 685 C CA . THR A 1 87 ? -44.625 29.102 55.914 1.00 54.53 87 THR A CA 1
ATOM 686 C C . THR A 1 87 ? -44.326 30.570 56.182 1.00 54.53 87 THR A C 1
ATOM 688 O O . THR A 1 87 ? -43.434 30.901 56.962 1.00 54.53 87 THR A O 1
ATOM 691 N N . SER A 1 88 ? -45.094 31.437 55.530 1.00 58.94 88 SER A N 1
ATOM 692 C CA . SER A 1 88 ? -45.143 32.878 55.741 1.00 58.94 88 SER A CA 1
ATOM 693 C C . SER A 1 88 ? -45.064 33.249 57.227 1.00 58.94 88 SER A C 1
ATOM 695 O O . SER A 1 88 ? -46.013 33.009 57.978 1.00 58.94 88 SER A O 1
ATOM 697 N N . VAL A 1 89 ? -43.974 33.892 57.640 1.00 60.00 89 VAL A N 1
ATOM 698 C CA . VAL A 1 89 ? -43.941 34.738 58.836 1.00 60.00 89 VAL A CA 1
ATOM 699 C C . VAL A 1 89 ? -43.269 36.050 58.456 1.00 60.00 89 VAL A C 1
ATOM 701 O O . VAL A 1 89 ? -42.056 36.142 58.297 1.00 60.00 89 VAL A O 1
ATOM 704 N N . GLU A 1 90 ? -44.106 37.070 58.302 1.00 57.25 90 GLU A N 1
ATOM 705 C CA . GLU A 1 90 ? -43.724 38.473 58.200 1.00 57.25 90 GLU A CA 1
ATOM 706 C C . GLU A 1 90 ? -43.066 38.918 59.516 1.00 57.25 90 GLU A C 1
ATOM 708 O O . GLU A 1 90 ? -43.741 38.951 60.547 1.00 57.25 90 GLU A O 1
ATOM 713 N N . GLN A 1 91 ? -41.792 39.321 59.498 1.00 46.28 91 GLN A N 1
ATOM 714 C CA . GLN A 1 91 ? -41.244 40.231 60.510 1.00 46.28 91 GLN A CA 1
ATOM 715 C C . GLN A 1 91 ? -40.288 41.250 59.878 1.00 46.28 91 GLN A C 1
ATOM 717 O O . GLN A 1 91 ? -39.108 40.997 59.677 1.00 46.28 91 GLN A O 1
ATOM 722 N N . GLY A 1 92 ? -40.845 42.430 59.598 1.00 48.12 92 GLY A N 1
ATOM 723 C CA . GLY A 1 92 ? -40.329 43.686 60.146 1.00 48.12 92 GLY A CA 1
ATOM 724 C C . GLY A 1 92 ? -38.938 44.138 59.706 1.00 48.12 92 GLY A C 1
ATOM 725 O O . GLY A 1 92 ? -37.989 44.014 60.463 1.00 48.12 92 GLY A O 1
ATOM 726 N N . GLY A 1 93 ? -38.894 44.757 58.526 1.00 52.44 93 GLY A N 1
ATOM 727 C CA . GLY A 1 93 ? -38.100 45.941 58.175 1.00 52.44 93 GLY A CA 1
ATOM 728 C C . GLY A 1 93 ? -36.707 46.141 58.776 1.00 52.44 93 GLY A C 1
ATOM 729 O O . GLY A 1 93 ? -36.587 46.619 59.895 1.00 52.44 93 GLY A O 1
ATOM 730 N N . GLU A 1 94 ? -35.689 46.049 57.920 1.00 45.91 94 GLU A N 1
ATOM 731 C CA . GLU A 1 94 ? -34.671 47.100 57.822 1.00 45.91 94 GLU A CA 1
ATOM 732 C C . GLU A 1 94 ? -34.059 47.096 56.413 1.00 45.91 94 GLU A C 1
ATOM 734 O O . GLU A 1 94 ? -33.445 46.129 55.967 1.00 45.91 94 GLU A O 1
ATOM 739 N N . THR A 1 95 ? -34.286 48.174 55.666 1.00 54.03 95 THR A N 1
ATOM 740 C CA . THR A 1 95 ? -33.660 48.429 54.368 1.00 54.03 95 THR A CA 1
ATOM 741 C C . THR A 1 95 ? -32.248 48.952 54.591 1.00 54.03 95 THR A C 1
ATOM 743 O O . THR A 1 95 ? -32.090 50.083 55.049 1.00 54.03 95 THR A O 1
ATOM 746 N N . VAL A 1 96 ? -31.230 48.193 54.195 1.00 48.31 96 VAL A N 1
ATOM 747 C CA . VAL A 1 96 ? -29.908 48.765 53.915 1.00 48.31 96 VAL A CA 1
ATOM 748 C C . VAL A 1 96 ? -29.560 48.465 52.465 1.00 48.31 96 VAL A C 1
ATOM 750 O O . VAL A 1 96 ? -29.186 47.359 52.086 1.00 48.31 96 VAL A O 1
ATOM 753 N N . GLU A 1 97 ? -29.769 49.495 51.656 1.00 57.88 97 GLU A N 1
ATOM 754 C CA . GLU A 1 97 ? -29.406 49.608 50.253 1.00 57.88 97 GLU A CA 1
ATOM 755 C C . GLU A 1 97 ? -27.894 49.812 50.148 1.00 57.88 97 GLU A C 1
ATOM 757 O O . GLU A 1 97 ? -27.372 50.778 50.699 1.00 57.88 97 GLU A O 1
ATOM 762 N N . GLN A 1 98 ? -27.187 48.911 49.464 1.00 55.28 98 GLN A N 1
ATOM 763 C CA . GLN A 1 98 ? -25.852 49.202 48.938 1.00 55.28 98 GLN A CA 1
ATOM 764 C C . GLN A 1 98 ? -25.711 48.579 47.544 1.00 55.28 98 GLN A C 1
ATOM 766 O O . GLN A 1 98 ? -25.330 47.419 47.388 1.00 55.28 98 GLN A O 1
ATOM 771 N N . HIS A 1 99 ? -26.063 49.364 46.525 1.00 45.41 99 HIS A N 1
ATOM 772 C CA . HIS A 1 99 ? -25.645 49.161 45.135 1.00 45.41 99 HIS A CA 1
ATOM 773 C C . HIS A 1 99 ? -24.159 49.585 44.950 1.00 45.41 99 HIS A C 1
ATOM 775 O O . HIS A 1 99 ? -23.674 50.450 45.682 1.00 45.41 99 HIS A O 1
ATOM 781 N N . PRO A 1 100 ? -23.417 48.959 44.007 1.00 51.19 100 PRO A N 1
ATOM 782 C CA . PRO A 1 100 ? -21.990 48.687 44.058 1.00 51.19 100 PRO A CA 1
ATOM 783 C C . PRO A 1 100 ? -21.127 49.764 43.399 1.00 51.19 100 PRO A C 1
ATOM 785 O O . PRO A 1 100 ? -21.616 50.640 42.688 1.00 51.19 100 PRO A O 1
ATOM 788 N N . THR A 1 101 ? -19.809 49.614 43.545 1.00 46.44 101 THR A N 1
ATOM 789 C CA . THR A 1 101 ? -18.840 50.268 42.665 1.00 46.44 101 THR A CA 1
ATOM 790 C C . THR A 1 101 ? -17.763 49.284 42.204 1.00 46.44 101 THR A C 1
ATOM 792 O O . THR A 1 101 ? -16.892 48.824 42.935 1.00 46.44 101 THR A O 1
ATOM 795 N N . ASN A 1 102 ? -17.876 48.942 40.929 1.00 52.56 102 ASN A N 1
ATOM 796 C CA . ASN A 1 102 ? -16.821 48.487 40.040 1.00 52.56 102 ASN A CA 1
ATOM 797 C C . ASN A 1 102 ? -15.598 49.417 40.110 1.00 52.56 102 ASN A C 1
ATOM 799 O O . ASN A 1 102 ? -15.705 50.603 39.810 1.00 52.56 102 ASN A O 1
ATOM 803 N N . PHE A 1 103 ? -14.425 48.865 40.412 1.00 53.34 103 PHE A N 1
ATOM 804 C CA . PHE A 1 103 ? -13.156 49.502 40.075 1.00 53.34 103 PHE A CA 1
ATOM 805 C C . PHE A 1 103 ? -12.322 48.520 39.253 1.00 53.34 103 PHE A C 1
ATOM 807 O O . PHE A 1 103 ? -11.710 47.596 39.784 1.00 53.34 103 PHE A O 1
ATOM 814 N N . GLU A 1 104 ? -12.353 48.708 37.936 1.00 52.28 104 GLU A N 1
ATOM 815 C CA . GLU A 1 104 ? -11.219 48.360 37.091 1.00 52.28 104 GLU A CA 1
ATOM 816 C C . GLU A 1 104 ? -10.155 49.442 37.291 1.00 52.28 104 GLU A C 1
ATOM 818 O O . GLU A 1 104 ? -10.469 50.604 37.056 1.00 52.28 104 GLU A O 1
ATOM 823 N N . GLU A 1 105 ? -8.915 49.087 37.646 1.00 53.06 105 GLU A N 1
ATOM 824 C CA . GLU A 1 105 ? -7.756 49.776 37.062 1.00 53.06 105 GLU A CA 1
ATOM 825 C C . GLU A 1 105 ? -6.459 48.963 37.175 1.00 53.06 105 GLU A C 1
ATOM 827 O O . GLU A 1 105 ? -5.938 48.652 38.247 1.00 53.06 105 GLU A O 1
ATOM 832 N N . THR A 1 106 ? -5.970 48.644 35.986 1.00 49.75 106 THR A N 1
ATOM 833 C CA . THR A 1 106 ? -4.665 48.136 35.578 1.00 49.75 106 THR A CA 1
ATOM 834 C C . THR A 1 106 ? -3.507 49.040 36.006 1.00 49.75 106 THR A C 1
ATOM 836 O O . THR A 1 106 ? -3.541 50.241 35.743 1.00 49.75 106 THR A O 1
ATOM 839 N N . ARG A 1 107 ? -2.407 48.446 36.487 1.00 54.16 107 ARG A N 1
ATOM 840 C CA . ARG A 1 107 ? -1.050 48.885 36.124 1.00 54.16 107 ARG A CA 1
ATOM 841 C C . ARG A 1 107 ? -0.033 47.757 36.234 1.00 54.16 107 ARG A C 1
ATOM 843 O O . ARG A 1 107 ? -0.043 47.061 37.269 1.00 54.16 107 ARG A O 1
#

Foldseek 3Di:
DDDDPPPPPPVVVLQQCAQPQVRHGNDHVVPDPPDGDDDDPVRVVVVVVVVVVVVVVVVVVVCVVPPPPPPPPDDPPPPPPPPPPPDDDDDDDDDDDDDDDDDDDDD

Solvent-accessible surface area (backbone atoms only — not comparable to full-atom values): 7489 Å² total; per-residue (Å²): 136,83,83,79,82,79,73,86,69,72,81,70,52,46,74,70,35,63,13,81,65,77,71,45,61,51,38,55,51,91,74,55,83,66,79,65,73,79,78,51,71,69,58,52,51,50,51,50,54,50,49,53,51,50,51,51,50,52,50,52,52,52,56,66,72,41,73,75,76,71,78,74,71,80,77,75,86,73,80,87,75,76,80,74,80,79,74,89,75,91,76,83,87,83,90,81,89,80,85,86,80,90,77,89,82,90,132

Organism: Tanacetum cinerariifolium (NCBI:txid118510)

pLDDT: mean 71.97, std 18.16, range [40.84, 98.06]

Radius of gyration: 39.75 Å; Cα contacts (8 Å, |Δi|>4): 42; chains: 1; bounding box: 102×62×73 Å

InterPro domains:
  IPR001878 Zinc finger, CCHC-type [PF00098] (18-33)
  IPR001878 Zinc finger, CCHC-type [PS50158] (18-32)
  IPR001878 Zinc finger, CCHC-type [SM00343] (18-34)
  IPR036875 Zinc finger, CCHC-type superfamily [SSF57756] (10-44)

Secondary structure (DSSP, 8-state):
-------------GGG-B-TTTS-BSS-GGG--SPPPPPPHHHHHHHHHHHHHHHHHHHHHHHHHS-----------------------------------------

Mean predicted aligned error: 21.07 Å